Protein AF-A0A8T5LE14-F1 (afdb_monomer)

Solvent-accessible surface area (backbone atoms only — not comparable to full-atom values): 7747 Å² total; per-residue (Å²): 133,91,84,64,68,45,78,42,83,80,46,65,48,73,71,60,63,71,59,52,46,54,51,30,45,73,73,73,43,64,84,70,81,61,92,63,37,92,42,49,48,53,41,46,37,50,50,51,53,24,60,80,61,40,55,84,46,56,86,68,26,90,87,44,91,74,71,85,76,54,42,63,62,44,53,53,47,36,60,76,71,61,52,58,74,40,54,68,78,54,51,73,40,74,46,78,40,72,62,57,71,68,56,51,65,57,56,69,67,54,61,84,97,51,85,87,86,76,90,79,89,123

Radius of gyration: 19.16 Å; Cα contacts (8 Å, |Δi|>4): 110; chains: 1; bounding box: 46×24×57 Å

pLDDT: mean 95.04, std 3.65, range [72.5, 98.5]

Sequence (122 aa):
MEIKPRVFLIGETRIRYDELAAYLEHIGVPDWDSPSANSDAEQLAEVYGRICYKSFDVSLNPNLTRIHTGNEAFLQNIIKQRHGSVLESIQTNWVFADVSRVLCMELIRHRAGCAISQESLR

Mean predicted aligned error: 3.69 Å

Foldseek 3Di:
DDQDKDKDFDDWDADPVVVVLVVCVVLPNNPQDAPQDPGRLLRQLLVLVCVVQVQSDCVSHVVDPDHDHHSVRSVVVCVVVVVCVSNLVIDIDMDIPRDDPVVVVVVVVPDPSDDDDDDDPD

Structure (mmCIF, N/CA/C/O backbone):
data_AF-A0A8T5LE14-F1
#
_entry.id   AF-A0A8T5LE14-F1
#
loop_
_atom_site.group_PDB
_atom_site.id
_atom_site.type_symbol
_atom_site.label_atom_id
_atom_site.label_alt_id
_atom_site.label_comp_id
_atom_site.label_asym_id
_atom_site.label_entity_id
_atom_site.label_seq_id
_atom_site.pdbx_PDB_ins_code
_atom_site.Cartn_x
_atom_site.Cartn_y
_atom_site.Cartn_z
_atom_site.occupancy
_atom_site.B_iso_or_equiv
_atom_site.auth_seq_id
_atom_site.auth_comp_id
_atom_site.auth_asym_id
_atom_site.auth_atom_id
_atom_site.pdbx_PDB_model_num
ATOM 1 N N . MET A 1 1 ? 16.829 10.958 -33.477 1.00 72.50 1 MET A N 1
ATOM 2 C CA . MET A 1 1 ? 15.545 10.978 -32.747 1.00 72.50 1 MET A CA 1
ATOM 3 C C . MET A 1 1 ? 15.879 11.001 -31.266 1.00 72.50 1 MET A C 1
ATOM 5 O O . MET A 1 1 ? 16.713 10.207 -30.855 1.00 72.50 1 MET A O 1
ATOM 9 N N . GLU A 1 2 ? 15.349 11.957 -30.508 1.00 87.94 2 GLU A N 1
ATOM 10 C CA . GLU A 1 2 ? 15.604 12.073 -29.065 1.00 87.94 2 GLU A CA 1
ATOM 11 C C . GLU A 1 2 ? 14.760 11.024 -28.320 1.00 87.94 2 GLU A C 1
ATOM 13 O O . GLU A 1 2 ? 13.542 11.001 -28.484 1.00 87.94 2 GLU A O 1
ATOM 18 N N . ILE A 1 3 ? 15.399 10.139 -27.549 1.00 91.44 3 ILE A N 1
ATOM 19 C CA . ILE A 1 3 ? 14.720 9.133 -26.716 1.00 91.44 3 ILE A CA 1
ATOM 20 C C . ILE A 1 3 ? 14.478 9.751 -25.336 1.00 91.44 3 ILE A C 1
ATOM 22 O O . ILE A 1 3 ? 15.414 10.270 -24.727 1.00 91.44 3 ILE A O 1
ATOM 26 N N . LYS A 1 4 ? 13.232 9.710 -24.848 1.00 96.25 4 LYS A N 1
ATOM 27 C CA . LYS A 1 4 ? 12.836 10.268 -23.545 1.00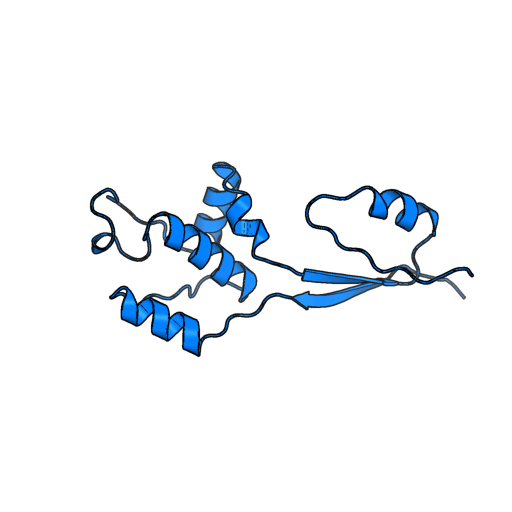 96.25 4 LYS A CA 1
ATOM 28 C C . LYS A 1 4 ? 12.207 9.182 -22.677 1.00 96.25 4 LYS A C 1
ATOM 30 O O . LYS A 1 4 ? 11.312 8.507 -23.178 1.00 96.25 4 LYS A O 1
ATOM 35 N N . PRO A 1 5 ? 12.599 9.062 -21.395 1.00 97.31 5 PRO A N 1
ATOM 36 C CA . PRO A 1 5 ? 11.973 8.136 -20.461 1.00 97.31 5 PRO A CA 1
ATOM 37 C C . PRO A 1 5 ? 10.456 8.306 -20.392 1.00 97.31 5 PRO A C 1
ATOM 39 O O . PRO A 1 5 ? 9.947 9.432 -20.390 1.00 97.31 5 PRO A O 1
ATOM 42 N N . ARG A 1 6 ? 9.738 7.189 -20.277 1.00 97.69 6 ARG A N 1
ATOM 43 C CA . ARG A 1 6 ? 8.284 7.165 -20.075 1.00 97.69 6 ARG A CA 1
ATOM 44 C C . ARG A 1 6 ? 7.921 6.176 -18.980 1.00 97.69 6 ARG A C 1
ATOM 46 O O . ARG A 1 6 ? 8.549 5.130 -18.843 1.00 97.69 6 ARG A O 1
ATOM 53 N N . VAL A 1 7 ? 6.899 6.518 -18.204 1.00 97.94 7 VAL A N 1
ATOM 54 C CA . VAL A 1 7 ? 6.422 5.704 -17.085 1.00 97.94 7 VAL A CA 1
ATOM 55 C C . VAL A 1 7 ? 4.921 5.501 -17.231 1.00 97.94 7 VAL A C 1
ATOM 57 O O . VAL A 1 7 ? 4.193 6.455 -17.501 1.00 97.94 7 VAL A O 1
ATOM 60 N N . PHE A 1 8 ? 4.470 4.262 -17.058 1.00 98.44 8 PHE A N 1
ATOM 61 C CA . PHE A 1 8 ? 3.068 3.879 -17.205 1.00 98.44 8 PHE A CA 1
ATOM 62 C C . PHE A 1 8 ? 2.616 3.060 -15.998 1.00 98.44 8 PHE A C 1
ATOM 64 O O . PHE A 1 8 ? 3.258 2.064 -15.671 1.00 98.44 8 PHE A O 1
ATOM 71 N N . LEU A 1 9 ? 1.508 3.448 -15.366 1.00 97.75 9 LEU A N 1
ATOM 72 C CA . LEU A 1 9 ? 0.783 2.598 -14.421 1.00 97.75 9 LEU A CA 1
ATOM 73 C C . LEU A 1 9 ? -0.095 1.642 -15.235 1.00 97.75 9 LEU A C 1
ATOM 75 O O . LEU A 1 9 ? -0.983 2.094 -15.955 1.00 97.75 9 LEU A O 1
ATOM 79 N N . ILE A 1 10 ? 0.182 0.341 -15.166 1.00 97.94 10 ILE A N 1
ATOM 80 C CA . ILE A 1 10 ? -0.505 -0.680 -15.979 1.00 97.94 10 ILE A CA 1
ATOM 81 C C . ILE A 1 10 ? -1.345 -1.657 -15.152 1.00 97.94 10 ILE A C 1
ATOM 83 O O . ILE A 1 10 ? -2.054 -2.487 -15.713 1.00 97.94 10 ILE A O 1
ATOM 87 N N . GLY A 1 11 ? -1.255 -1.578 -13.828 1.00 97.69 11 GLY A N 1
ATOM 88 C CA . GLY A 1 11 ? -2.007 -2.426 -12.917 1.00 97.69 11 GLY A CA 1
ATOM 89 C C . GLY A 1 11 ? -2.013 -1.839 -11.517 1.00 97.69 11 GLY A C 1
ATOM 90 O O . GLY A 1 11 ? -1.050 -1.200 -11.094 1.00 97.69 11 GLY A O 1
ATOM 91 N N . GLU A 1 12 ? -3.106 -2.049 -10.804 1.00 97.06 12 GLU A N 1
ATOM 92 C CA . GLU A 1 12 ? -3.278 -1.621 -9.422 1.00 97.06 12 GLU A CA 1
ATOM 93 C C . GLU A 1 12 ? -4.285 -2.525 -8.715 1.00 97.06 12 GLU A C 1
ATOM 95 O O . GLU A 1 12 ? -5.073 -3.232 -9.350 1.00 97.06 12 GLU A O 1
ATOM 100 N N . THR A 1 13 ? -4.248 -2.508 -7.389 1.00 97.00 13 THR A N 1
ATOM 101 C CA . THR A 1 13 ? -5.176 -3.277 -6.558 1.00 97.00 13 THR A CA 1
ATOM 102 C C . THR A 1 13 ? -6.578 -2.683 -6.641 1.00 97.00 13 THR A C 1
ATOM 104 O O . THR A 1 13 ? -6.743 -1.465 -6.603 1.00 97.00 13 THR A O 1
ATOM 107 N N . ARG A 1 14 ? -7.588 -3.551 -6.739 1.00 97.31 14 ARG A N 1
ATOM 108 C CA . ARG A 1 14 ? -8.998 -3.173 -6.863 1.00 97.31 14 ARG A CA 1
ATOM 109 C C . ARG A 1 14 ? -9.861 -3.880 -5.830 1.00 97.31 14 ARG A C 1
ATOM 111 O O . ARG A 1 14 ? -9.559 -5.005 -5.429 1.00 97.31 14 ARG A O 1
ATOM 118 N N . ILE A 1 15 ? -10.936 -3.219 -5.418 1.00 97.44 15 ILE A N 1
ATOM 119 C CA . ILE A 1 15 ? -11.901 -3.755 -4.460 1.00 97.44 15 ILE A CA 1
ATOM 120 C C . ILE A 1 15 ? -12.885 -4.679 -5.176 1.00 97.44 15 ILE A C 1
ATOM 122 O O . ILE A 1 15 ? -13.431 -4.362 -6.232 1.00 97.44 15 ILE A O 1
ATOM 126 N N . ARG A 1 16 ? -13.167 -5.821 -4.549 1.00 97.94 16 ARG A N 1
ATOM 127 C CA . ARG A 1 16 ? -14.362 -6.627 -4.817 1.00 97.94 16 ARG A CA 1
ATOM 128 C C . ARG A 1 16 ? -15.488 -6.120 -3.918 1.00 97.94 16 ARG A C 1
ATOM 130 O O . ARG A 1 16 ? -15.566 -6.507 -2.756 1.00 97.94 16 ARG A O 1
ATOM 137 N N . TYR A 1 17 ? -16.278 -5.168 -4.418 1.00 96.94 17 TYR A N 1
ATOM 138 C CA . TYR A 1 17 ? -17.254 -4.426 -3.603 1.00 96.94 17 TYR A CA 1
ATOM 139 C C . TYR A 1 17 ? -18.380 -5.311 -3.065 1.00 96.94 17 TYR A C 1
ATOM 141 O O . TYR A 1 17 ? -18.848 -5.092 -1.954 1.00 96.94 17 TYR A O 1
ATOM 149 N N . ASP A 1 18 ? -18.760 -6.328 -3.832 1.00 98.00 18 ASP A N 1
ATOM 150 C CA . ASP A 1 18 ? -19.668 -7.403 -3.441 1.00 98.00 18 ASP A CA 1
ATOM 151 C C . ASP A 1 18 ? -19.188 -8.120 -2.169 1.00 98.00 18 ASP A C 1
ATOM 153 O O . ASP A 1 18 ? -19.918 -8.217 -1.184 1.00 98.00 18 ASP A O 1
ATOM 157 N N . GLU A 1 19 ? -17.926 -8.547 -2.160 1.00 98.25 19 GLU A N 1
ATOM 158 C CA . GLU A 1 19 ? -17.330 -9.266 -1.029 1.00 98.25 19 GLU A CA 1
ATOM 159 C C . GLU A 1 19 ? -17.044 -8.343 0.163 1.00 98.25 19 GLU A C 1
ATOM 161 O O . GLU A 1 19 ? -17.199 -8.742 1.318 1.00 98.25 19 GLU A O 1
ATOM 166 N N . LEU A 1 20 ? -16.656 -7.088 -0.096 1.00 97.88 20 LEU A N 1
ATOM 167 C CA . LEU A 1 20 ? -16.480 -6.095 0.963 1.00 97.88 20 LEU A CA 1
ATOM 168 C C . LEU A 1 20 ? -17.811 -5.814 1.671 1.00 97.88 20 LEU A C 1
ATOM 170 O O . LEU A 1 20 ? -17.848 -5.821 2.898 1.00 97.88 20 LEU A O 1
ATOM 174 N N . ALA A 1 21 ? -18.900 -5.623 0.922 1.00 98.06 21 ALA A N 1
ATOM 175 C CA . ALA A 1 21 ? -20.231 -5.423 1.489 1.00 98.06 21 ALA A CA 1
ATOM 176 C C . ALA A 1 21 ? -20.685 -6.637 2.316 1.00 98.06 21 ALA A C 1
ATOM 178 O O . ALA A 1 21 ? -21.133 -6.469 3.449 1.00 98.06 21 ALA A O 1
ATOM 179 N N . ALA A 1 22 ? -20.483 -7.857 1.805 1.00 98.50 22 ALA A N 1
ATOM 180 C CA . ALA A 1 22 ? -20.794 -9.085 2.539 1.00 98.50 22 ALA A CA 1
ATOM 181 C C . ALA A 1 22 ? -19.999 -9.199 3.855 1.00 98.50 22 ALA A C 1
ATOM 183 O O . ALA A 1 22 ? -20.544 -9.596 4.887 1.00 98.50 22 ALA A O 1
ATOM 184 N N . TYR A 1 23 ? -18.718 -8.812 3.852 1.00 98.19 23 TYR A N 1
ATOM 185 C CA . TYR A 1 23 ? -17.913 -8.760 5.072 1.00 98.19 23 TYR A CA 1
ATOM 186 C C . TYR A 1 23 ? -18.437 -7.719 6.072 1.00 98.19 23 TYR A C 1
ATOM 188 O O . TYR A 1 23 ? -18.533 -8.020 7.262 1.00 98.19 23 TYR A O 1
ATOM 196 N N . LEU A 1 24 ? -18.796 -6.519 5.607 1.00 98.06 24 LEU A N 1
ATOM 197 C CA . LEU A 1 24 ? -19.336 -5.444 6.447 1.00 98.06 24 LEU A CA 1
ATOM 198 C C . LEU A 1 24 ? -20.676 -5.829 7.088 1.00 98.06 24 LEU A C 1
ATOM 200 O O . LEU A 1 24 ? -20.872 -5.601 8.283 1.00 98.06 24 LEU A O 1
ATOM 204 N N . GLU A 1 25 ? -21.559 -6.486 6.333 1.00 98.25 25 GLU A N 1
ATOM 205 C CA . GLU A 1 25 ? -22.800 -7.063 6.855 1.00 98.25 25 GLU A CA 1
ATOM 206 C C . GLU A 1 25 ? -22.510 -8.135 7.915 1.00 98.25 25 GLU A C 1
ATOM 208 O O . GLU A 1 25 ? -23.077 -8.096 9.008 1.00 98.25 25 GLU A O 1
ATOM 213 N N . HIS A 1 26 ? -21.561 -9.039 7.648 1.00 98.00 26 HIS A N 1
ATOM 214 C CA . HIS A 1 26 ? -21.173 -10.095 8.585 1.00 98.00 26 HIS A CA 1
ATOM 215 C C . HIS A 1 26 ? -20.684 -9.553 9.938 1.00 98.00 26 HIS A C 1
ATOM 217 O O . HIS A 1 26 ? -20.977 -10.142 10.980 1.00 98.00 26 HIS A O 1
ATOM 223 N N . ILE A 1 27 ? -19.951 -8.435 9.943 1.00 97.31 27 ILE A N 1
ATOM 224 C CA . ILE A 1 27 ? -19.465 -7.808 11.180 1.00 97.31 27 ILE A CA 1
ATOM 225 C C . ILE A 1 27 ? -20.462 -6.815 11.798 1.00 97.31 27 ILE A C 1
ATOM 227 O O . ILE A 1 27 ? -20.147 -6.235 12.834 1.00 97.31 27 ILE A O 1
ATOM 231 N N . GLY A 1 28 ? -21.650 -6.636 11.210 1.00 97.12 28 GLY A N 1
ATOM 232 C CA . GLY A 1 28 ? -22.724 -5.803 11.756 1.00 97.12 28 GLY A CA 1
ATOM 233 C C . GLY A 1 28 ? -22.597 -4.303 11.478 1.00 97.12 28 GLY A C 1
ATOM 234 O O . GLY A 1 28 ? -23.217 -3.513 12.185 1.00 97.12 28 GLY A O 1
ATOM 235 N N . VAL A 1 29 ? -21.816 -3.899 10.470 1.00 96.62 29 VAL A N 1
ATOM 236 C CA . VAL A 1 29 ? -21.698 -2.498 10.018 1.00 96.62 29 VAL A CA 1
ATOM 237 C C . VAL A 1 29 ? -21.956 -2.356 8.508 1.00 96.62 29 VAL A C 1
ATOM 239 O O . V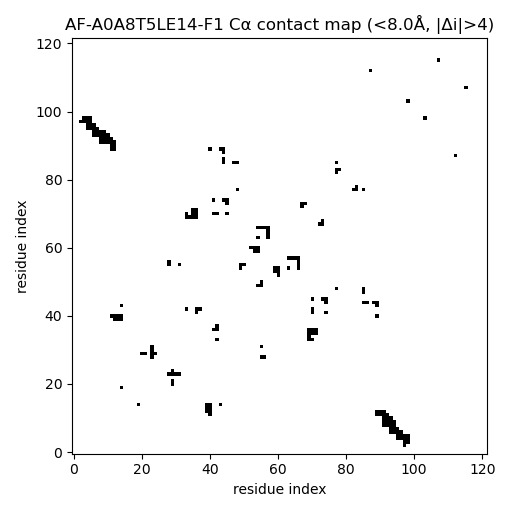AL A 1 29 ? -21.092 -1.863 7.783 1.00 96.62 29 VAL A O 1
ATOM 242 N N . PRO A 1 30 ? -23.129 -2.784 8.002 1.00 97.00 30 PRO A N 1
ATOM 243 C CA . PRO A 1 30 ? -23.418 -2.801 6.562 1.00 97.00 30 PRO A CA 1
ATOM 244 C C . PRO A 1 30 ? -23.375 -1.410 5.911 1.00 97.00 30 PRO A C 1
ATOM 246 O O . PRO A 1 30 ? -23.089 -1.305 4.723 1.00 97.00 30 PRO A O 1
ATOM 249 N N . ASP A 1 31 ? -23.616 -0.355 6.691 1.00 94.75 31 ASP A N 1
ATOM 250 C CA . ASP A 1 31 ? -23.650 1.034 6.221 1.00 94.75 31 ASP A CA 1
ATOM 251 C C . ASP A 1 31 ? -22.285 1.738 6.300 1.00 94.75 31 ASP A C 1
ATOM 253 O O . ASP A 1 31 ? -22.194 2.939 6.044 1.00 94.75 31 ASP A O 1
ATOM 257 N N . TRP A 1 32 ? -21.217 1.035 6.698 1.00 95.06 32 TRP A N 1
ATOM 258 C CA . TRP A 1 32 ? -19.887 1.638 6.721 1.00 95.06 32 TRP A CA 1
ATOM 259 C C . TRP A 1 32 ? -19.407 1.934 5.299 1.00 95.06 32 TRP A C 1
ATOM 261 O O . TRP A 1 32 ? -19.389 1.057 4.433 1.00 95.06 32 TRP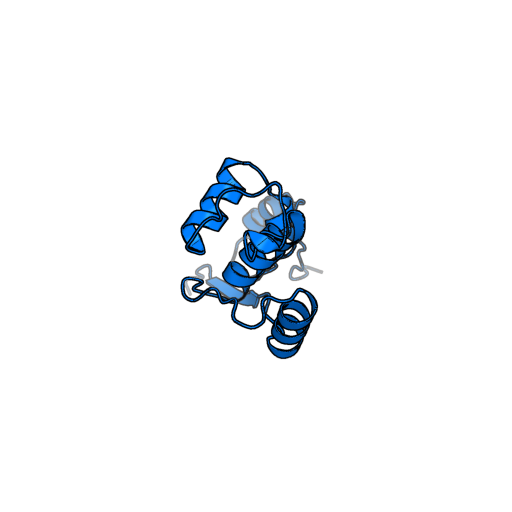 A O 1
ATOM 271 N N . ASP A 1 33 ? -18.929 3.153 5.085 1.00 92.25 33 ASP A N 1
ATOM 272 C CA . ASP A 1 33 ? -18.307 3.582 3.846 1.00 92.25 33 ASP A CA 1
ATOM 273 C C . ASP A 1 33 ? -17.010 4.371 4.098 1.00 92.25 33 ASP A C 1
ATOM 275 O O . ASP A 1 33 ? -16.626 4.690 5.227 1.00 92.25 33 ASP A O 1
ATOM 279 N N . SER A 1 34 ? -16.288 4.658 3.013 1.00 92.69 34 SER A N 1
ATOM 280 C CA . SER A 1 34 ? -15.144 5.572 3.029 1.00 92.69 34 SER A CA 1
ATOM 281 C C . SER A 1 34 ? -15.266 6.570 1.874 1.00 92.69 34 SER A C 1
ATOM 283 O O . SER A 1 34 ? -14.557 6.477 0.873 1.00 92.69 34 SER A O 1
ATOM 285 N N . PRO A 1 35 ? -16.173 7.555 1.985 1.00 88.94 35 PRO A N 1
ATOM 286 C CA . PRO A 1 35 ? -16.517 8.454 0.882 1.00 88.94 35 PRO A CA 1
ATOM 287 C C . PRO A 1 35 ? -15.400 9.45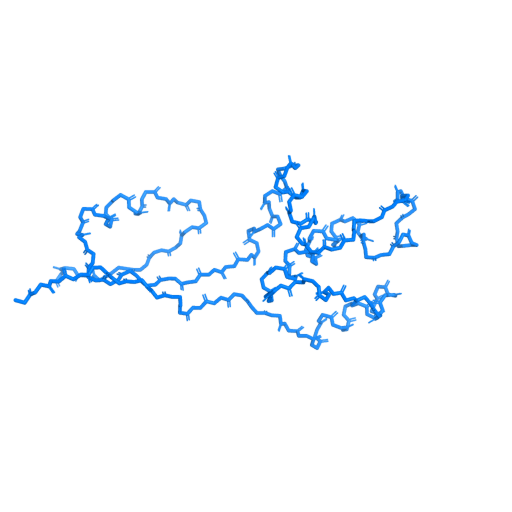8 0.564 1.00 88.94 35 PRO A C 1
ATOM 289 O O . PRO A 1 35 ? -15.482 10.202 -0.406 1.00 88.94 35 PRO A O 1
ATOM 292 N N . SER A 1 36 ? -14.364 9.499 1.406 1.00 92.12 36 SER A N 1
ATOM 293 C CA . SER A 1 36 ? -13.193 10.369 1.255 1.00 92.12 36 SER A CA 1
ATOM 294 C C . SER A 1 36 ? -11.975 9.654 0.666 1.00 92.12 36 SER A C 1
ATOM 296 O O . SER A 1 36 ? -10.942 10.294 0.489 1.00 92.12 36 SER A O 1
ATOM 298 N N . ALA A 1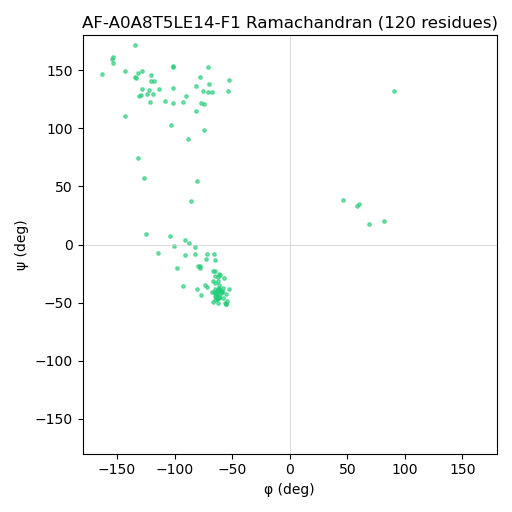 37 ? -12.069 8.349 0.385 1.00 94.69 37 ALA A N 1
ATOM 299 C CA . ALA A 1 37 ? -11.036 7.628 -0.347 1.00 94.69 37 ALA A CA 1
ATOM 300 C C . ALA A 1 37 ? -11.106 7.981 -1.841 1.00 94.69 37 ALA A C 1
ATOM 302 O O . ALA A 1 37 ? -12.174 7.935 -2.449 1.00 94.69 37 ALA A O 1
ATOM 303 N N . ASN A 1 38 ? -9.963 8.302 -2.448 1.00 94.06 38 ASN A N 1
ATOM 304 C CA . ASN A 1 38 ? -9.877 8.688 -3.861 1.00 94.06 38 ASN A CA 1
ATOM 305 C C . ASN A 1 38 ? -9.638 7.490 -4.793 1.00 94.06 38 ASN A C 1
ATOM 307 O O . ASN A 1 38 ? -9.671 7.636 -6.015 1.00 94.06 38 ASN A O 1
ATOM 311 N N . SER A 1 39 ? -9.358 6.311 -4.232 1.00 95.19 39 SER A N 1
ATOM 312 C CA . SER A 1 39 ? -9.111 5.077 -4.977 1.00 95.19 39 SER A CA 1
ATOM 313 C C . SER A 1 39 ? -9.443 3.833 -4.153 1.00 95.19 39 SER A C 1
ATOM 315 O O . SER A 1 39 ? -9.425 3.856 -2.920 1.00 95.19 39 SER A O 1
ATOM 317 N N . ASP A 1 40 ? -9.655 2.713 -4.844 1.00 97.00 40 ASP A N 1
ATOM 318 C CA . ASP A 1 40 ? -9.769 1.381 -4.245 1.00 97.00 40 ASP A CA 1
ATOM 319 C C . ASP A 1 40 ? -8.581 1.052 -3.328 1.00 97.00 40 ASP A C 1
ATOM 321 O O . ASP A 1 40 ? -8.755 0.450 -2.273 1.00 97.00 40 ASP A O 1
ATOM 325 N N . ALA A 1 41 ? -7.370 1.458 -3.717 1.00 96.38 41 ALA A N 1
ATOM 326 C CA . ALA A 1 41 ? -6.148 1.241 -2.952 1.00 96.38 41 ALA A CA 1
ATOM 327 C C . ALA A 1 41 ? -6.180 1.962 -1.594 1.00 96.38 41 ALA A C 1
ATOM 329 O O . ALA A 1 41 ? -5.865 1.368 -0.561 1.00 96.38 41 ALA A O 1
ATOM 330 N N . GLU A 1 42 ? -6.598 3.229 -1.591 1.00 96.25 42 GLU A N 1
ATOM 331 C CA . GLU A 1 42 ? -6.763 4.034 -0.378 1.00 96.25 42 GLU A CA 1
ATOM 332 C C . GLU A 1 42 ? -7.848 3.461 0.540 1.00 96.25 42 GLU A C 1
ATOM 334 O O . GLU A 1 42 ? -7.635 3.322 1.749 1.00 96.25 42 GLU A O 1
ATOM 339 N N . GLN A 1 43 ? -8.993 3.077 -0.030 1.00 96.94 43 GLN A N 1
ATOM 340 C CA . GLN A 1 43 ? -10.086 2.474 0.729 1.00 96.94 43 GLN A CA 1
ATOM 341 C C . GLN A 1 43 ? -9.687 1.101 1.292 1.00 96.94 43 GLN A C 1
ATOM 343 O O . GLN A 1 43 ? -9.967 0.825 2.457 1.00 96.94 43 GLN A O 1
ATOM 348 N N . LEU A 1 44 ? -8.978 0.257 0.532 1.00 97.31 44 LEU A N 1
ATOM 349 C CA . LEU A 1 44 ? -8.477 -1.030 1.031 1.00 97.31 44 LEU A CA 1
ATOM 350 C C . LEU A 1 44 ? -7.466 -0.863 2.156 1.00 97.31 44 LEU A C 1
ATOM 352 O O . LEU A 1 44 ? -7.543 -1.594 3.140 1.00 97.31 44 LEU A O 1
ATOM 356 N N . ALA A 1 45 ? -6.541 0.090 2.051 1.00 96.88 45 ALA A N 1
ATOM 357 C CA . ALA A 1 45 ? -5.588 0.354 3.124 1.00 96.88 45 ALA A CA 1
ATOM 358 C C . ALA A 1 45 ? -6.309 0.758 4.424 1.00 96.88 45 ALA A C 1
ATOM 360 O O . ALA A 1 45 ? -5.947 0.302 5.511 1.00 96.88 45 ALA A O 1
ATOM 361 N N . GLU A 1 46 ? -7.377 1.552 4.324 1.00 96.94 46 GLU A N 1
ATOM 362 C CA . GLU A 1 46 ? -8.227 1.860 5.471 1.00 96.94 46 GLU A CA 1
ATOM 363 C C . GLU A 1 46 ? -8.954 0.621 6.007 1.00 96.94 46 GLU A C 1
ATOM 365 O O . GLU A 1 46 ? -8.895 0.361 7.209 1.00 96.94 46 GLU A O 1
ATOM 370 N N . VAL A 1 47 ? -9.580 -0.175 5.135 1.00 97.12 47 VAL A N 1
ATOM 371 C CA . VAL A 1 47 ? -10.254 -1.427 5.514 1.00 97.12 47 VAL A CA 1
ATOM 372 C C . VAL A 1 47 ? -9.289 -2.355 6.252 1.00 97.12 47 VAL A C 1
ATOM 374 O O . VAL A 1 47 ? -9.590 -2.777 7.368 1.00 97.12 47 VAL A O 1
ATOM 377 N N . TYR A 1 48 ? -8.104 -2.628 5.701 1.00 97.00 48 TYR A N 1
ATOM 378 C CA . TYR A 1 48 ? -7.109 -3.496 6.333 1.00 97.00 48 TYR A CA 1
ATOM 379 C C . TYR A 1 48 ? -6.624 -2.946 7.676 1.00 97.00 48 TYR A C 1
ATOM 381 O O . TYR A 1 48 ? -6.503 -3.706 8.638 1.00 97.00 48 TYR A O 1
ATOM 389 N N . GLY A 1 49 ? -6.425 -1.630 7.793 1.00 96.00 49 GLY A N 1
ATOM 390 C CA . GLY A 1 49 ? -6.092 -1.009 9.073 1.00 96.00 49 GLY A CA 1
ATOM 391 C C . GLY A 1 49 ? -7.217 -1.132 10.107 1.00 96.00 49 GLY A C 1
ATOM 392 O O . GLY A 1 49 ? -6.951 -1.370 11.288 1.00 96.00 49 GLY A O 1
ATOM 393 N N . ARG A 1 50 ? -8.479 -1.002 9.677 1.00 95.81 50 ARG A N 1
ATOM 394 C CA . ARG A 1 50 ? -9.655 -1.129 10.550 1.00 95.81 50 ARG A CA 1
ATOM 395 C C . ARG A 1 50 ? -9.902 -2.568 10.989 1.00 95.81 50 ARG A C 1
ATOM 397 O O . ARG A 1 50 ? -10.251 -2.777 12.151 1.00 95.81 50 ARG A O 1
ATOM 404 N N . ILE A 1 51 ? -9.652 -3.559 10.127 1.00 96.19 51 ILE A N 1
ATOM 405 C CA . ILE A 1 51 ? -9.774 -4.992 10.453 1.00 96.19 51 ILE A CA 1
ATOM 406 C C . ILE A 1 51 ? -8.930 -5.357 11.678 1.00 96.19 51 ILE A C 1
ATOM 408 O O . ILE A 1 51 ? -9.433 -6.040 12.570 1.00 96.19 51 ILE A O 1
ATOM 412 N N . CYS A 1 52 ? -7.695 -4.852 11.783 1.00 94.69 52 CYS A N 1
ATOM 413 C CA . CYS A 1 52 ? -6.785 -5.176 12.888 1.00 94.69 52 CYS A CA 1
ATOM 414 C C . CYS A 1 52 ? -7.351 -4.857 14.283 1.00 94.69 52 CYS A C 1
ATOM 416 O O . CYS A 1 52 ? -6.998 -5.526 15.252 1.00 94.69 52 CYS A O 1
ATOM 418 N N . TYR A 1 53 ? -8.227 -3.853 14.392 1.00 94.31 53 TYR A N 1
ATOM 419 C CA . TYR A 1 53 ? -8.798 -3.401 15.666 1.00 94.31 53 TYR A CA 1
ATOM 420 C C . TYR A 1 53 ? -10.328 -3.402 15.678 1.00 94.31 53 TYR A C 1
ATOM 422 O O . TYR A 1 53 ? -10.923 -2.866 16.614 1.00 94.31 53 TYR A O 1
ATOM 430 N N . LYS A 1 54 ? -10.965 -3.968 14.644 1.00 93.56 54 LYS A N 1
ATOM 431 C CA . LYS A 1 54 ? -12.406 -3.845 14.368 1.00 93.56 54 LYS A CA 1
ATOM 432 C C . LYS A 1 54 ? -12.915 -2.404 14.494 1.00 93.56 54 LYS A C 1
ATOM 434 O O . LYS A 1 54 ? -14.006 -2.163 14.992 1.00 93.56 54 LYS A O 1
ATOM 439 N N . SER A 1 55 ? -12.125 -1.429 14.056 1.00 94.50 55 SER A N 1
ATOM 440 C CA . SER A 1 55 ? -12.416 -0.007 14.260 1.00 94.50 55 SER A CA 1
ATOM 441 C C . SER A 1 55 ? -13.327 0.582 13.181 1.00 94.50 55 SER A C 1
ATOM 443 O O . SER A 1 55 ? -13.128 1.720 12.770 1.00 94.50 55 SER A O 1
ATOM 445 N N . PHE A 1 56 ? -14.316 -0.178 12.706 1.00 94.75 56 PHE A N 1
ATOM 446 C CA . PHE A 1 56 ? -15.338 0.314 11.772 1.00 94.75 56 PHE A CA 1
ATOM 447 C C . PHE A 1 56 ? -16.439 1.093 12.496 1.00 94.75 56 PHE A C 1
ATOM 449 O O . PHE A 1 56 ? -16.857 2.140 12.018 1.00 94.75 56 PHE A O 1
ATOM 456 N N . ASP A 1 57 ? -16.818 0.629 13.688 1.00 93.00 57 ASP A N 1
ATOM 457 C CA . ASP A 1 57 ? -17.730 1.301 14.611 1.00 93.00 57 ASP A CA 1
ATOM 458 C C . ASP A 1 57 ? -17.267 1.067 16.061 1.00 93.00 57 ASP A C 1
ATOM 460 O O . ASP A 1 57 ? -16.625 0.055 16.362 1.00 93.00 57 ASP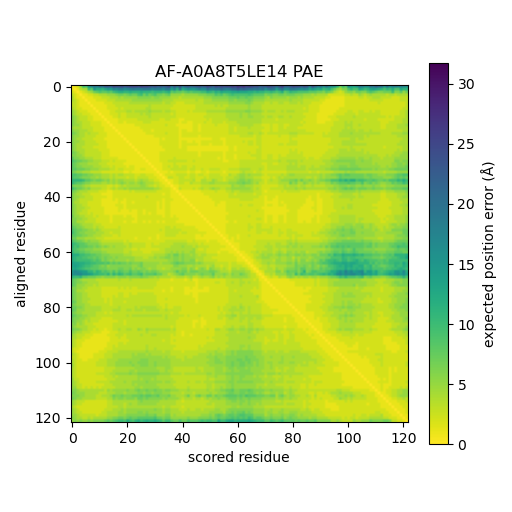 A O 1
ATOM 464 N N . VAL A 1 58 ? -17.526 2.019 16.965 1.00 92.69 58 VAL A N 1
ATOM 465 C CA . VAL A 1 58 ? -17.064 1.942 18.366 1.00 92.69 58 VAL A CA 1
ATOM 466 C C . VAL A 1 58 ? -17.715 0.779 19.117 1.00 92.69 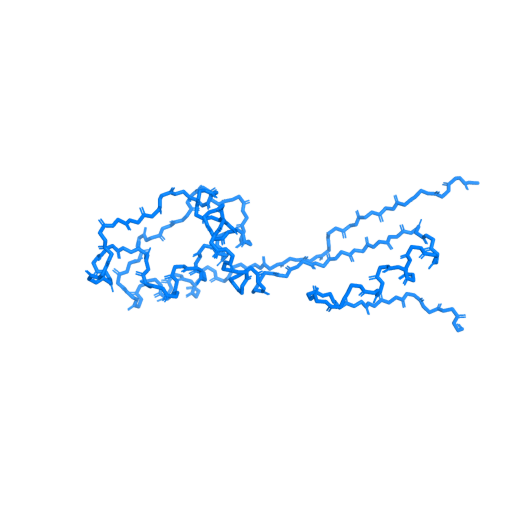58 VAL A C 1
ATOM 468 O O . VAL A 1 58 ? -17.108 0.226 20.030 1.00 92.69 58 VAL A O 1
ATOM 471 N N . SER A 1 59 ? -18.914 0.356 18.708 1.00 92.88 59 SER A N 1
ATOM 472 C CA . SER A 1 59 ? -19.624 -0.789 19.285 1.00 92.88 59 SER A CA 1
ATOM 473 C C . SER A 1 59 ? -18.932 -2.131 19.022 1.00 92.88 59 SER A C 1
ATOM 475 O O . SER A 1 59 ? -19.121 -3.073 19.790 1.00 92.88 59 SER A O 1
ATOM 477 N N . LEU A 1 60 ? -18.089 -2.226 17.986 1.00 93.62 60 LEU A N 1
ATOM 478 C CA . LEU A 1 60 ? -17.424 -3.476 17.603 1.00 93.62 60 LEU A CA 1
ATOM 479 C C . LEU A 1 60 ? -16.204 -3.817 18.460 1.00 93.62 60 LEU A C 1
ATOM 481 O O . LEU A 1 60 ? -15.748 -4.966 18.460 1.00 93.62 60 LEU A O 1
ATOM 485 N N . ASN A 1 61 ? -15.650 -2.838 19.172 1.00 92.94 61 ASN A N 1
ATOM 486 C CA . ASN A 1 61 ? -14.512 -3.050 20.051 1.00 92.94 61 ASN A CA 1
ATOM 487 C C . ASN A 1 61 ? -14.639 -2.175 21.307 1.00 92.94 61 ASN A C 1
ATOM 489 O O . ASN A 1 61 ? -14.417 -0.967 21.224 1.00 92.94 61 ASN A O 1
ATOM 493 N N . PRO A 1 62 ? -14.888 -2.769 22.490 1.00 91.50 62 PRO A N 1
ATOM 494 C CA . PRO A 1 62 ? -15.106 -2.019 23.729 1.00 91.50 62 PRO A CA 1
ATOM 495 C C . PRO A 1 62 ? -13.879 -1.220 24.198 1.00 91.50 62 PRO A C 1
ATOM 497 O O . PRO A 1 62 ? -14.003 -0.366 25.072 1.00 91.50 62 PRO A O 1
ATOM 500 N N . ASN A 1 63 ? -12.694 -1.472 23.632 1.00 93.00 63 ASN A N 1
ATOM 501 C CA . ASN A 1 63 ? -11.484 -0.703 23.928 1.00 93.00 63 ASN A CA 1
ATOM 502 C C . ASN A 1 63 ? -11.395 0.610 23.127 1.00 93.00 63 ASN A C 1
ATOM 504 O O . ASN A 1 63 ? -10.483 1.405 23.360 1.00 93.00 63 ASN A O 1
ATOM 508 N N . LEU A 1 64 ? -12.293 0.841 22.162 1.00 90.19 64 LEU A N 1
ATOM 509 C CA . LEU A 1 64 ? -12.320 2.058 21.357 1.00 90.19 64 LEU A CA 1
ATOM 510 C C . LEU A 1 64 ? -13.251 3.097 21.983 1.00 90.19 64 LEU A C 1
ATOM 512 O O . LEU A 1 64 ? -14.444 2.874 22.143 1.00 90.19 64 LEU A O 1
ATOM 516 N N . THR A 1 65 ? -12.709 4.277 22.277 1.00 88.94 65 THR A N 1
ATOM 517 C CA . THR A 1 65 ? -13.495 5.443 22.723 1.00 88.94 65 THR A CA 1
ATOM 518 C C . THR A 1 65 ? -13.811 6.411 21.588 1.00 88.94 65 THR A C 1
ATOM 520 O O . THR A 1 65 ? -14.716 7.232 21.697 1.00 88.94 65 THR A O 1
ATOM 523 N N . ARG A 1 66 ? -13.046 6.338 20.495 1.00 87.81 66 ARG A N 1
ATOM 524 C CA . ARG A 1 66 ? -13.223 7.147 19.290 1.00 87.81 66 ARG A CA 1
ATOM 525 C C . ARG A 1 66 ? -12.666 6.417 18.081 1.00 87.81 66 ARG A C 1
ATOM 527 O O . ARG A 1 66 ? -11.730 5.626 18.200 1.00 87.81 66 ARG A O 1
ATOM 534 N N . ILE A 1 67 ? -13.181 6.773 16.914 1.00 86.19 67 ILE A N 1
ATOM 535 C CA . ILE A 1 67 ? -12.697 6.292 15.626 1.00 86.19 67 ILE A CA 1
ATOM 536 C C . ILE A 1 67 ? -12.239 7.486 14.792 1.00 86.19 67 ILE A C 1
ATOM 538 O O . ILE A 1 67 ? -12.765 8.590 14.909 1.00 86.19 67 ILE A O 1
ATOM 542 N N . HIS A 1 68 ? -11.197 7.279 13.994 1.00 80.62 68 HIS A N 1
ATOM 543 C CA . HIS A 1 68 ? -10.725 8.280 13.046 1.00 80.62 68 HIS A CA 1
ATOM 544 C C . HIS A 1 68 ? -11.727 8.429 11.893 1.00 80.62 68 HIS A C 1
ATOM 546 O O . HIS A 1 68 ? -12.148 7.433 11.302 1.00 80.62 68 HIS A O 1
ATOM 552 N N . THR A 1 69 ? -12.079 9.673 11.575 1.00 82.94 69 THR A N 1
ATOM 553 C CA . THR A 1 69 ? -12.945 10.037 10.449 1.00 82.94 69 THR A CA 1
ATOM 554 C C . THR A 1 69 ? -12.101 10.543 9.285 1.00 82.94 69 THR A C 1
ATOM 556 O O . THR A 1 69 ? -11.220 11.380 9.490 1.00 82.94 69 THR A O 1
ATOM 559 N N . GLY A 1 70 ? -12.406 10.075 8.077 1.00 89.56 70 GLY A N 1
ATOM 560 C CA . GLY A 1 70 ? -11.711 10.459 6.850 1.00 89.56 70 GLY A CA 1
ATOM 561 C C . GLY A 1 70 ? -10.527 9.551 6.514 1.00 89.56 70 GLY A C 1
ATOM 562 O O . GLY A 1 70 ? -9.678 9.273 7.366 1.00 89.56 70 GLY A O 1
ATOM 563 N N . ASN A 1 71 ? -10.466 9.120 5.255 1.00 95.50 71 ASN A N 1
ATOM 564 C CA . ASN A 1 71 ? -9.469 8.188 4.743 1.00 95.50 71 ASN A CA 1
ATOM 565 C C . ASN A 1 71 ? -8.051 8.765 4.840 1.00 95.50 71 ASN A C 1
ATOM 567 O O . AS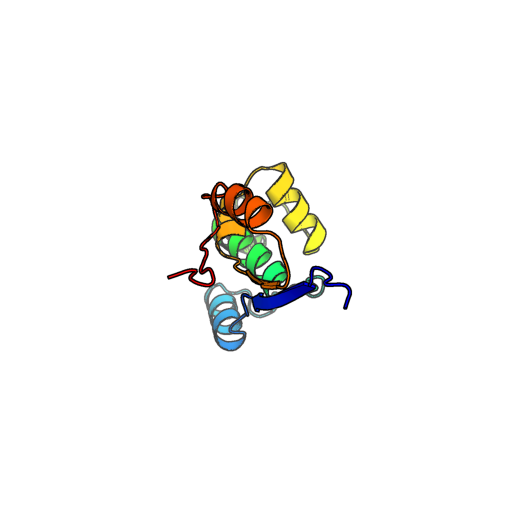N A 1 71 ? -7.177 8.151 5.446 1.00 95.50 71 ASN A O 1
ATOM 571 N N . GLU A 1 72 ? -7.838 9.990 4.351 1.00 94.56 72 GLU A N 1
ATOM 572 C CA . GLU A 1 72 ? -6.523 10.640 4.386 1.00 94.56 72 GLU A CA 1
ATOM 573 C C . GLU A 1 72 ? -5.970 10.725 5.817 1.00 94.56 72 GLU A C 1
ATOM 575 O O . GLU A 1 72 ? -4.852 10.286 6.090 1.00 94.56 72 GLU A O 1
ATOM 580 N N . ALA A 1 73 ? -6.772 11.219 6.765 1.00 93.25 73 ALA A N 1
ATOM 581 C CA . ALA A 1 73 ? -6.368 11.316 8.166 1.00 93.25 73 ALA A CA 1
ATOM 582 C C . ALA A 1 73 ? -6.058 9.938 8.781 1.00 93.25 73 ALA A C 1
ATOM 584 O O . ALA A 1 73 ? -5.148 9.817 9.610 1.00 93.25 73 ALA A O 1
ATOM 585 N N . PHE A 1 74 ? -6.788 8.895 8.373 1.00 94.88 74 PHE A N 1
ATOM 586 C CA . PHE A 1 74 ? -6.541 7.517 8.789 1.00 94.88 74 PHE A CA 1
ATOM 587 C C . PHE A 1 74 ? -5.200 6.991 8.255 1.00 94.88 74 PHE A C 1
ATOM 589 O O . PHE A 1 74 ? -4.377 6.507 9.038 1.00 94.88 74 PHE A O 1
ATOM 596 N N . LEU A 1 75 ? -4.938 7.148 6.954 1.00 95.50 75 LEU A N 1
ATOM 597 C CA . LEU A 1 75 ? -3.693 6.711 6.314 1.00 95.50 75 LEU A CA 1
ATOM 598 C C . LEU A 1 75 ? -2.475 7.478 6.851 1.00 95.50 75 LEU A C 1
ATOM 600 O O . LEU A 1 75 ? -1.449 6.870 7.163 1.00 95.50 75 LEU A O 1
ATOM 604 N N . GLN A 1 76 ? -2.596 8.790 7.075 1.00 95.12 76 GLN A N 1
ATOM 605 C CA . GLN A 1 76 ? -1.533 9.577 7.712 1.00 95.12 76 GLN A CA 1
ATOM 606 C C . GLN A 1 76 ? -1.226 9.083 9.130 1.00 95.12 76 GLN A C 1
ATOM 608 O O . GLN A 1 76 ? -0.063 9.030 9.540 1.00 95.12 76 GLN A O 1
ATOM 613 N N . ASN A 1 77 ? -2.246 8.664 9.888 1.00 94.50 77 ASN A N 1
ATOM 614 C CA . ASN A 1 77 ? -2.030 8.071 11.203 1.00 94.50 77 ASN A CA 1
ATOM 615 C C . ASN A 1 77 ? -1.328 6.703 11.114 1.00 94.50 77 ASN A C 1
ATOM 617 O O . ASN A 1 77 ? -0.415 6.462 11.900 1.00 94.50 77 ASN A O 1
ATOM 621 N N . ILE A 1 78 ? -1.678 5.843 10.147 1.00 95.12 78 ILE A N 1
ATOM 622 C CA . ILE A 1 78 ? -0.965 4.574 9.888 1.00 95.12 78 ILE A CA 1
ATOM 623 C C . ILE A 1 78 ? 0.529 4.826 9.666 1.00 95.12 78 ILE A C 1
ATOM 625 O O . ILE A 1 78 ? 1.366 4.180 10.303 1.00 95.12 78 ILE A O 1
ATOM 629 N N . ILE A 1 79 ? 0.869 5.795 8.810 1.00 95.75 79 ILE A N 1
ATOM 630 C CA . ILE A 1 79 ? 2.261 6.151 8.508 1.00 95.75 79 ILE A CA 1
ATOM 631 C C . ILE A 1 79 ? 2.959 6.678 9.767 1.00 95.75 79 ILE A C 1
ATOM 633 O O . ILE A 1 79 ? 4.049 6.217 10.112 1.00 95.75 79 ILE A O 1
ATOM 637 N N . LYS A 1 80 ? 2.314 7.591 10.506 1.00 96.81 80 LYS A N 1
ATOM 638 C CA . LYS A 1 80 ? 2.855 8.172 11.745 1.00 96.81 80 LYS A CA 1
ATOM 639 C C . LYS A 1 80 ? 3.158 7.112 12.807 1.00 96.81 80 LYS A C 1
ATOM 641 O O . LYS A 1 80 ? 4.189 7.202 13.471 1.00 96.81 80 LYS A O 1
ATOM 646 N N . GLN A 1 81 ? 2.282 6.118 12.956 1.00 96.06 81 GLN A N 1
ATOM 647 C CA . GLN A 1 81 ? 2.450 5.010 13.902 1.00 96.06 81 GLN A CA 1
ATOM 648 C C . GLN A 1 81 ? 3.346 3.885 13.365 1.00 96.06 81 GLN A C 1
ATOM 650 O O . GLN A 1 81 ? 3.635 2.934 14.086 1.00 96.06 81 GLN A O 1
ATOM 655 N N . ARG A 1 82 ? 3.828 3.993 12.119 1.00 96.38 82 ARG A N 1
ATOM 656 C CA . ARG A 1 82 ? 4.672 2.991 11.449 1.00 96.38 82 ARG A CA 1
ATOM 657 C C . ARG A 1 82 ? 3.992 1.625 11.306 1.00 96.38 82 ARG A C 1
ATOM 659 O O . ARG A 1 82 ? 4.656 0.592 11.343 1.00 96.38 82 ARG A O 1
ATOM 666 N N . HIS A 1 83 ? 2.678 1.609 11.086 1.00 96.06 83 HIS A N 1
ATOM 667 C CA . HIS A 1 83 ? 1.904 0.392 10.809 1.00 96.06 83 HIS A CA 1
ATOM 668 C C . HIS A 1 83 ? 2.035 -0.025 9.328 1.00 96.06 83 HIS A C 1
ATOM 670 O O . HIS A 1 83 ? 1.048 -0.161 8.610 1.00 96.06 83 HIS A O 1
ATOM 676 N N . GLY A 1 84 ? 3.278 -0.182 8.855 1.00 94.06 84 GLY A N 1
ATOM 677 C CA . GLY A 1 84 ? 3.599 -0.360 7.433 1.00 94.06 84 GLY A CA 1
ATOM 678 C C . GLY A 1 84 ? 3.011 -1.621 6.793 1.00 94.06 84 GLY A C 1
ATOM 679 O O . GLY A 1 84 ? 2.683 -1.588 5.612 1.00 94.06 84 GLY A O 1
ATOM 680 N N . SER A 1 85 ? 2.785 -2.683 7.573 1.00 95.25 85 SER A N 1
ATOM 681 C CA . SER A 1 85 ? 2.222 -3.948 7.079 1.00 95.25 85 SER A CA 1
ATOM 682 C C . SER A 1 85 ? 0.828 -3.799 6.464 1.00 95.25 85 SER A C 1
ATOM 684 O O . SER A 1 85 ? 0.462 -4.569 5.581 1.00 95.25 85 SER A O 1
ATOM 686 N N . VAL A 1 86 ? 0.055 -2.787 6.876 1.00 95.75 86 VAL A N 1
ATOM 687 C CA . VAL A 1 86 ? -1.251 -2.480 6.271 1.00 95.75 86 VAL A CA 1
ATOM 688 C C . VAL A 1 86 ? -1.094 -2.098 4.795 1.00 95.75 86 VAL A C 1
ATOM 690 O O . VAL A 1 86 ? -1.895 -2.504 3.957 1.00 95.75 86 VAL A O 1
ATOM 693 N N . LEU A 1 87 ? -0.034 -1.353 4.468 1.00 95.06 87 LEU A N 1
ATOM 694 C CA . LEU A 1 87 ? 0.218 -0.842 3.121 1.00 95.06 87 LEU A CA 1
ATOM 695 C C . LEU A 1 87 ? 0.793 -1.912 2.182 1.00 95.06 87 LEU A C 1
ATOM 697 O O . LEU A 1 87 ? 0.662 -1.784 0.971 1.00 95.06 87 LEU A O 1
ATOM 701 N N . GLU A 1 88 ? 1.377 -2.988 2.716 1.00 95.19 88 GLU A N 1
ATOM 702 C CA . GLU A 1 88 ? 1.936 -4.091 1.916 1.00 95.19 88 GLU A CA 1
ATOM 703 C C . GLU A 1 88 ? 0.864 -4.857 1.122 1.00 95.19 88 GLU A C 1
ATOM 705 O O . GLU A 1 88 ? 1.163 -5.460 0.091 1.00 95.19 88 GLU A O 1
ATOM 710 N N . SER A 1 89 ? -0.396 -4.790 1.561 1.00 92.62 89 SER A N 1
ATOM 711 C CA . SER A 1 89 ? -1.530 -5.417 0.866 1.00 92.62 89 SER A CA 1
ATOM 712 C C . SER A 1 89 ? -1.916 -4.691 -0.428 1.00 92.62 89 SER A C 1
ATOM 714 O O . SER A 1 89 ? -2.686 -5.223 -1.225 1.00 92.62 89 SER A O 1
ATOM 716 N N . ILE A 1 90 ? -1.388 -3.484 -0.649 1.00 96.25 90 ILE A N 1
ATOM 717 C CA . ILE A 1 90 ? -1.670 -2.663 -1.822 1.00 96.25 90 ILE A CA 1
ATOM 718 C C . ILE A 1 90 ? -0.513 -2.780 -2.810 1.00 96.25 90 ILE A C 1
ATOM 720 O O . ILE A 1 90 ? 0.632 -2.457 -2.509 1.00 96.25 90 ILE A O 1
ATOM 724 N N . GLN A 1 91 ? -0.827 -3.227 -4.019 1.00 96.38 91 GLN A N 1
ATOM 725 C CA . GLN A 1 91 ? 0.125 -3.440 -5.102 1.00 96.38 91 GLN A CA 1
ATOM 726 C C . GLN A 1 91 ? -0.195 -2.530 -6.291 1.00 96.38 91 GLN A C 1
ATOM 728 O O . GLN A 1 91 ? -1.360 -2.344 -6.653 1.00 96.38 91 GLN A O 1
ATOM 733 N N . THR A 1 92 ? 0.854 -1.996 -6.917 1.00 97.31 92 THR A N 1
ATOM 734 C CA . THR A 1 92 ? 0.789 -1.275 -8.196 1.00 97.31 92 THR A CA 1
ATOM 735 C C . THR A 1 92 ? 1.867 -1.805 -9.134 1.00 97.31 92 THR A C 1
ATOM 737 O O . THR A 1 92 ? 2.935 -2.240 -8.700 1.00 97.31 92 THR A O 1
ATOM 740 N N . ASN A 1 93 ? 1.590 -1.795 -10.434 1.00 98.12 93 ASN A N 1
ATOM 741 C CA . ASN A 1 93 ? 2.481 -2.310 -11.462 1.00 98.12 93 ASN A CA 1
ATOM 742 C C . ASN A 1 93 ? 2.819 -1.200 -12.450 1.00 98.12 93 ASN A C 1
ATOM 744 O O . ASN A 1 93 ? 1.938 -0.616 -13.083 1.00 98.12 93 ASN A O 1
ATOM 748 N N . TRP A 1 94 ? 4.114 -0.944 -12.597 1.00 98.06 94 TRP A N 1
ATOM 749 C CA . TRP A 1 94 ? 4.636 0.156 -13.393 1.00 98.06 94 TRP A CA 1
ATOM 750 C C . TRP A 1 94 ? 5.538 -0.362 -14.509 1.00 98.06 94 TRP A C 1
ATOM 752 O O . TRP A 1 94 ? 6.340 -1.271 -14.297 1.00 98.06 94 TRP A O 1
ATOM 762 N N . VAL A 1 95 ? 5.444 0.258 -15.683 1.00 98.38 95 VAL A N 1
ATOM 763 C CA . VAL A 1 95 ? 6.375 0.054 -16.798 1.00 98.38 95 VAL A CA 1
ATOM 764 C C . VAL A 1 95 ? 7.243 1.290 -16.940 1.00 98.38 95 VAL A C 1
ATOM 766 O O . VAL A 1 95 ? 6.734 2.391 -17.144 1.00 98.38 95 VAL A O 1
ATOM 769 N N . PHE A 1 96 ? 8.554 1.086 -16.873 1.00 97.94 96 PHE A N 1
ATOM 770 C CA . PHE A 1 96 ? 9.568 2.099 -17.140 1.00 97.94 96 PHE A CA 1
ATOM 771 C C . PHE A 1 96 ? 10.139 1.828 -18.534 1.00 97.94 96 PHE A C 1
ATOM 773 O O . PHE A 1 96 ? 10.909 0.887 -18.717 1.00 97.94 96 PHE A O 1
ATOM 780 N N . ALA A 1 97 ? 9.719 2.619 -19.519 1.00 97.56 97 ALA A N 1
ATOM 781 C CA . ALA A 1 97 ? 10.148 2.502 -20.909 1.00 97.56 97 ALA A CA 1
ATOM 782 C C . ALA A 1 97 ? 11.207 3.557 -21.239 1.00 97.56 97 ALA A C 1
ATOM 784 O O . ALA A 1 97 ? 11.224 4.640 -20.646 1.00 97.56 97 ALA A O 1
ATOM 785 N N . ASP A 1 98 ? 12.070 3.244 -22.207 1.00 96.75 98 ASP A N 1
ATOM 786 C CA . ASP A 1 98 ? 13.089 4.170 -22.714 1.00 96.75 98 ASP A CA 1
ATOM 787 C C . ASP A 1 98 ? 14.058 4.674 -21.623 1.00 96.75 98 ASP A C 1
ATOM 789 O O . ASP A 1 98 ? 14.536 5.811 -21.647 1.00 96.75 98 ASP A O 1
ATOM 793 N N . VAL A 1 99 ? 14.344 3.818 -20.635 1.00 96.88 99 VAL A N 1
ATOM 794 C CA . VAL A 1 99 ? 15.265 4.098 -19.527 1.00 96.88 99 VAL A CA 1
ATOM 795 C C . VAL A 1 99 ? 16.632 3.450 -19.734 1.00 96.88 99 VAL A C 1
ATOM 797 O O . VAL A 1 99 ? 16.774 2.432 -20.410 1.00 96.88 99 VAL A O 1
ATOM 800 N N . SER A 1 100 ? 17.670 4.038 -19.137 1.00 95.75 100 SER A N 1
ATOM 801 C CA . SER A 1 100 ? 19.034 3.528 -19.279 1.00 95.75 100 SER A CA 1
ATOM 802 C C . SER A 1 100 ? 19.244 2.212 -18.524 1.00 95.75 100 SER A C 1
ATOM 804 O O . SER A 1 100 ? 18.650 1.962 -17.474 1.00 95.75 100 SER A O 1
ATOM 806 N N . ARG A 1 101 ? 20.187 1.389 -19.000 1.00 95.06 101 ARG A N 1
ATOM 807 C CA . ARG A 1 101 ? 20.579 0.160 -18.290 1.00 95.06 101 ARG A CA 1
ATOM 808 C C . ARG A 1 101 ? 21.165 0.446 -16.904 1.00 95.06 101 ARG A C 1
ATOM 810 O O . ARG A 1 101 ? 20.986 -0.364 -16.000 1.00 95.06 101 ARG A O 1
ATOM 817 N N . VAL A 1 102 ? 21.830 1.591 -16.742 1.00 96.81 102 VAL A N 1
ATOM 818 C CA . VAL A 1 102 ? 22.362 2.051 -15.450 1.00 96.81 102 VAL A CA 1
ATOM 819 C C . VAL A 1 102 ? 21.221 2.258 -14.454 1.00 96.81 102 VAL A C 1
ATOM 821 O O . VAL A 1 102 ? 21.306 1.741 -13.346 1.00 96.81 102 VAL A O 1
ATOM 824 N N . LEU A 1 103 ? 20.120 2.906 -14.864 1.00 96.19 103 LEU A N 1
ATOM 825 C CA . LEU A 1 103 ? 18.938 3.046 -14.009 1.00 96.19 103 LEU A CA 1
ATOM 826 C C . LEU A 1 103 ? 18.402 1.677 -13.586 1.00 96.19 103 LEU A C 1
ATOM 828 O O . LEU A 1 103 ? 18.139 1.471 -12.406 1.00 96.19 103 LEU A O 1
ATOM 832 N N . CYS A 1 104 ? 18.272 0.733 -14.523 1.00 96.88 104 CYS A N 1
ATOM 833 C CA . CYS A 1 104 ? 17.767 -0.599 -14.194 1.00 96.88 104 CYS A CA 1
ATOM 834 C C . CYS A 1 104 ? 18.637 -1.306 -13.142 1.00 96.88 104 CYS A C 1
ATOM 836 O O . CYS A 1 104 ? 18.095 -1.949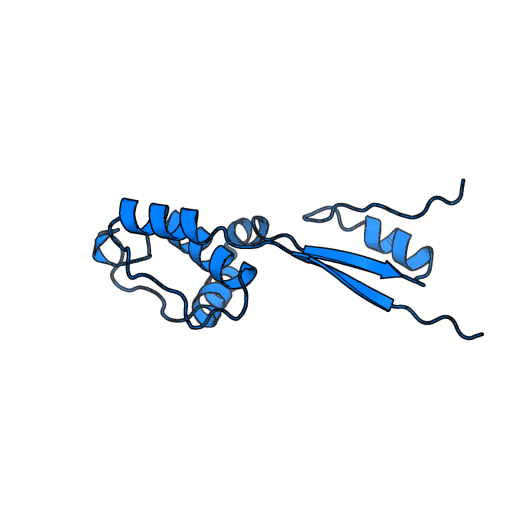 -12.250 1.00 96.88 104 CYS A O 1
ATOM 838 N N . MET A 1 105 ? 19.967 -1.173 -13.217 1.00 96.75 105 MET A N 1
ATOM 839 C CA . MET A 1 105 ? 20.896 -1.802 -12.266 1.00 96.75 105 MET A CA 1
ATOM 840 C C . MET A 1 105 ? 20.794 -1.237 -10.847 1.00 96.75 105 MET A C 1
ATOM 842 O O . MET A 1 105 ? 20.990 -1.985 -9.890 1.00 96.75 105 MET A O 1
ATOM 846 N N . GLU A 1 106 ? 20.459 0.045 -10.706 1.00 97.50 106 GLU A N 1
ATOM 847 C CA . GLU A 1 106 ? 20.150 0.648 -9.406 1.00 97.50 106 GLU A CA 1
ATOM 848 C C . GLU A 1 106 ? 18.743 0.252 -8.936 1.00 97.50 106 GLU A C 1
ATOM 850 O O . GLU A 1 106 ? 18.557 -0.160 -7.790 1.00 97.50 106 GLU A O 1
ATOM 855 N N . LEU A 1 107 ? 17.754 0.272 -9.837 1.00 96.12 107 LEU A N 1
ATOM 856 C CA . LEU A 1 107 ? 16.363 -0.052 -9.520 1.00 96.12 107 LEU A CA 1
ATOM 857 C C . LEU A 1 107 ? 16.208 -1.479 -8.975 1.00 96.12 107 LEU A C 1
ATOM 859 O O . LEU A 1 107 ? 15.519 -1.684 -7.978 1.00 96.12 107 LEU A O 1
ATOM 863 N N . ILE A 1 108 ? 16.903 -2.466 -9.552 1.00 96.44 108 ILE A N 1
ATOM 864 C CA . ILE A 1 108 ? 16.829 -3.864 -9.091 1.00 96.44 108 ILE A CA 1
ATOM 865 C C . ILE A 1 108 ? 17.391 -4.094 -7.679 1.00 96.44 108 ILE A C 1
ATOM 867 O O . ILE A 1 108 ? 17.254 -5.186 -7.125 1.00 96.44 108 ILE A O 1
ATOM 871 N N . ARG A 1 109 ? 18.040 -3.093 -7.072 1.00 96.81 109 ARG A N 1
ATOM 872 C CA . ARG A 1 109 ? 18.532 -3.173 -5.688 1.00 96.81 109 ARG A CA 1
ATOM 873 C C . ARG A 1 109 ? 17.416 -2.982 -4.662 1.00 96.81 109 ARG A C 1
ATOM 875 O O . ARG A 1 109 ? 17.582 -3.400 -3.512 1.00 96.81 109 ARG A O 1
ATOM 882 N N . HIS A 1 110 ? 16.284 -2.408 -5.066 1.00 96.81 110 HIS A N 1
ATOM 883 C CA . HIS A 1 110 ? 15.085 -2.298 -4.244 1.00 96.81 110 HIS A CA 1
ATOM 884 C C . HIS A 1 110 ? 14.402 -3.668 -4.162 1.00 96.81 110 HIS A C 1
ATOM 886 O O . HIS A 1 110 ? 13.719 -4.089 -5.085 1.00 96.81 110 HIS A O 1
ATOM 892 N N . ARG A 1 111 ? 14.638 -4.402 -3.066 1.00 94.25 111 ARG A N 1
ATOM 893 C CA . ARG A 1 111 ? 14.098 -5.764 -2.868 1.00 94.25 111 ARG A CA 1
ATOM 894 C C . ARG A 1 111 ? 12.769 -5.793 -2.117 1.00 94.25 111 ARG A C 1
ATOM 896 O O . ARG A 1 111 ? 11.941 -6.658 -2.371 1.00 94.25 111 ARG A O 1
ATOM 903 N N . ALA A 1 112 ? 12.592 -4.900 -1.147 1.00 93.38 112 ALA A N 1
ATOM 904 C CA . ALA A 1 112 ? 11.386 -4.872 -0.329 1.00 93.38 112 ALA A CA 1
ATOM 905 C C . ALA A 1 112 ? 10.224 -4.300 -1.150 1.00 93.38 112 ALA A C 1
ATOM 907 O O . ALA A 1 112 ? 10.326 -3.178 -1.638 1.00 93.38 112 ALA A O 1
ATOM 908 N N . GLY A 1 113 ? 9.149 -5.075 -1.311 1.00 90.81 113 GLY A N 1
ATOM 909 C CA . GLY A 1 113 ? 7.944 -4.633 -2.019 1.00 90.81 113 GLY A CA 1
ATOM 910 C C . GLY A 1 113 ? 8.107 -4.445 -3.532 1.00 90.81 113 GLY A C 1
ATOM 911 O O . GLY A 1 113 ? 7.284 -3.772 -4.141 1.00 90.81 113 GLY A O 1
ATOM 912 N N . CYS A 1 114 ? 9.152 -5.001 -4.156 1.00 94.94 114 CYS A N 1
ATOM 913 C CA . CYS A 1 114 ? 9.367 -4.883 -5.599 1.00 94.94 114 CYS A CA 1
ATOM 914 C C . CYS A 1 114 ? 9.615 -6.250 -6.243 1.00 94.94 114 CYS A C 1
ATOM 916 O O . CYS A 1 114 ? 10.507 -6.994 -5.839 1.00 94.94 114 CYS A O 1
ATOM 918 N N . ALA A 1 115 ? 8.856 -6.539 -7.298 1.00 95.69 115 ALA A N 1
ATOM 919 C CA . ALA A 1 115 ? 9.091 -7.650 -8.210 1.00 95.69 115 ALA A CA 1
ATOM 920 C C . ALA A 1 115 ? 9.332 -7.081 -9.613 1.00 95.69 115 ALA A C 1
ATOM 922 O O . ALA A 1 115 ? 8.561 -6.244 -10.080 1.00 95.69 115 ALA A O 1
ATOM 923 N N . ILE A 1 116 ? 10.417 -7.496 -10.273 1.00 96.75 116 ILE A N 1
ATOM 924 C CA . ILE A 1 116 ? 10.886 -6.866 -11.514 1.00 96.75 116 ILE A CA 1
ATOM 925 C C . ILE A 1 116 ? 10.990 -7.907 -12.625 1.00 96.75 116 ILE A C 1
ATOM 927 O O . ILE A 1 116 ? 11.635 -8.941 -12.467 1.00 96.75 116 ILE A O 1
ATOM 931 N N . SER A 1 117 ? 10.386 -7.586 -13.768 1.00 96.94 117 SER A N 1
ATOM 932 C CA . SER A 1 117 ? 10.627 -8.238 -15.057 1.00 96.94 117 SER A CA 1
ATOM 933 C C . SER A 1 117 ? 11.285 -7.223 -15.987 1.00 96.94 117 SER A C 1
ATOM 935 O O . SER A 1 117 ? 10.851 -6.075 -16.043 1.00 96.94 117 SER A O 1
ATOM 937 N N . GLN A 1 118 ? 12.345 -7.620 -16.690 1.00 96.94 118 GLN A N 1
ATOM 938 C CA . GLN A 1 118 ? 13.154 -6.711 -17.501 1.00 96.94 118 GLN A CA 1
ATOM 939 C C . GLN A 1 118 ? 13.423 -7.304 -18.885 1.00 96.94 118 GLN A C 1
ATOM 941 O O . GLN A 1 118 ? 13.659 -8.505 -19.010 1.00 96.94 118 GLN A O 1
ATOM 946 N N . GLU A 1 119 ? 13.432 -6.445 -19.908 1.00 96.38 119 GLU A N 1
ATOM 947 C CA . GLU A 1 119 ? 13.828 -6.817 -21.266 1.00 96.38 119 GLU A CA 1
ATOM 948 C C . GLU A 1 119 ? 15.221 -7.476 -21.285 1.00 96.38 119 GLU A C 1
ATOM 950 O O . GLU A 1 119 ? 16.189 -7.012 -20.661 1.00 96.38 119 GLU A O 1
ATOM 955 N N . SER A 1 120 ? 15.297 -8.605 -21.989 1.00 95.56 120 SER A N 1
ATOM 956 C CA . SER A 1 120 ? 16.509 -9.406 -22.135 1.00 95.56 120 SER A CA 1
ATOM 957 C C . SER A 1 120 ? 17.468 -8.779 -23.148 1.00 95.56 120 SER A C 1
ATOM 959 O O . SER A 1 120 ? 17.037 -8.266 -24.172 1.00 95.56 120 SER A O 1
ATOM 961 N N . LEU A 1 121 ? 18.775 -8.886 -22.885 1.00 94.38 121 LEU A N 1
ATOM 962 C CA . LEU A 1 121 ? 19.847 -8.531 -23.833 1.00 94.38 121 LEU A CA 1
ATOM 963 C C . LEU A 1 121 ? 20.519 -9.763 -24.470 1.00 94.38 121 LEU A C 1
ATOM 965 O O . LEU A 1 121 ? 21.576 -9.628 -25.080 1.00 94.38 121 LEU A O 1
ATOM 969 N N . ARG A 1 122 ? 19.976 -10.960 -24.222 1.00 91.25 122 ARG A N 1
ATOM 970 C CA . ARG A 1 122 ? 20.456 -12.214 -24.823 1.00 91.25 122 ARG A CA 1
ATOM 971 C C . ARG A 1 122 ? 20.137 -12.286 -26.307 1.00 91.25 122 ARG A C 1
ATOM 973 O O . ARG A 1 122 ? 19.059 -11.773 -26.675 1.00 91.25 122 ARG A O 1
#

Secondary structure (DSSP, 8-state):
-----EEEEEEE----HHHHHHHHHHTT-TT---TT-SSHHHHHHHHHHHHTTTTTSGGG-TT-S----SHHHHHHHHHHTT-GGGGGG--EEEEEES--HHHHHHHTT--TT---------